Protein AF-A0A967YNB5-F1 (afdb_monomer_lite)

Radius of gyration: 14.57 Å; chains: 1; bounding box: 31×29×35 Å

Structure (mmCIF, N/CA/C/O backbone):
data_AF-A0A967YNB5-F1
#
_entry.id   AF-A0A967YNB5-F1
#
loop_
_atom_site.group_PDB
_atom_site.id
_atom_site.type_symbol
_atom_site.label_atom_id
_atom_site.label_alt_id
_atom_site.label_comp_id
_atom_site.label_asym_id
_atom_site.label_entity_id
_atom_site.label_seq_id
_atom_site.pdbx_PDB_ins_code
_atom_site.Cartn_x
_atom_site.Cartn_y
_atom_site.Cartn_z
_atom_site.occupancy
_atom_site.B_iso_or_equiv
_atom_site.auth_seq_id
_atom_site.auth_comp_id
_atom_site.auth_asym_id
_atom_site.auth_atom_id
_atom_site.pdbx_PDB_model_num
ATOM 1 N N . GLU A 1 1 ? 11.006 -2.647 11.064 1.00 84.94 1 GLU A N 1
ATOM 2 C CA . GLU A 1 1 ? 10.120 -1.664 11.725 1.00 84.94 1 GLU A CA 1
ATOM 3 C C . GLU A 1 1 ? 9.317 -0.832 10.722 1.00 84.94 1 GLU A C 1
ATOM 5 O O . GLU A 1 1 ? 8.107 -0.995 10.686 1.00 84.94 1 GLU A O 1
ATOM 10 N N . GLY A 1 2 ? 9.954 -0.060 9.827 1.00 89.88 2 GLY A N 1
ATOM 11 C CA . GLY A 1 2 ? 9.240 0.788 8.850 1.00 89.88 2 GLY A CA 1
ATOM 12 C C . GLY A 1 2 ? 8.215 0.072 7.952 1.00 89.88 2 GLY A C 1
ATOM 13 O O . GLY A 1 2 ? 7.147 0.620 7.703 1.00 89.88 2 GLY A O 1
ATOM 14 N N . ARG A 1 3 ? 8.483 -1.176 7.532 1.00 92.19 3 ARG A N 1
ATOM 15 C CA . ARG A 1 3 ? 7.528 -1.996 6.753 1.00 92.19 3 ARG A CA 1
ATOM 16 C C . ARG A 1 3 ? 6.223 -2.252 7.511 1.00 92.19 3 ARG A C 1
ATOM 18 O O . ARG A 1 3 ? 5.151 -2.057 6.955 1.00 92.19 3 ARG A O 1
ATOM 25 N N . LYS A 1 4 ? 6.325 -2.632 8.790 1.00 94.94 4 LYS A N 1
ATOM 26 C CA . LYS A 1 4 ? 5.171 -2.905 9.658 1.00 94.94 4 LYS A CA 1
ATOM 27 C C . LYS A 1 4 ? 4.306 -1.655 9.823 1.00 94.94 4 LYS A C 1
ATOM 29 O O . LYS A 1 4 ? 3.099 -1.729 9.654 1.00 94.94 4 LYS A O 1
ATOM 34 N N . ILE A 1 5 ? 4.945 -0.506 10.042 1.00 95.38 5 ILE A N 1
ATOM 35 C CA . ILE A 1 5 ? 4.253 0.787 10.130 1.00 95.38 5 ILE A CA 1
ATOM 36 C C . ILE A 1 5 ? 3.547 1.117 8.808 1.00 95.38 5 ILE A C 1
ATOM 38 O O . ILE A 1 5 ? 2.390 1.517 8.821 1.00 95.38 5 ILE A O 1
ATOM 42 N N . CYS A 1 6 ? 4.200 0.917 7.656 1.00 95.62 6 CYS A N 1
ATOM 43 C CA . CYS A 1 6 ? 3.558 1.140 6.355 1.00 95.62 6 CYS A CA 1
ATOM 44 C C . CYS A 1 6 ? 2.319 0.254 6.167 1.00 95.62 6 CYS A C 1
ATOM 46 O O . CYS A 1 6 ? 1.296 0.740 5.697 1.00 95.62 6 CYS A O 1
ATOM 48 N N . VAL A 1 7 ? 2.397 -1.022 6.553 1.00 96.25 7 VAL A N 1
ATOM 49 C CA . VAL A 1 7 ? 1.268 -1.963 6.491 1.00 96.25 7 VAL A CA 1
ATOM 50 C C . VAL A 1 7 ? 0.104 -1.485 7.361 1.00 96.25 7 VAL A C 1
ATOM 52 O O . VAL A 1 7 ? -1.017 -1.389 6.866 1.00 96.25 7 VAL A O 1
ATOM 55 N N . GLU A 1 8 ? 0.370 -1.124 8.617 1.00 97.00 8 GLU A N 1
ATOM 56 C CA . GLU A 1 8 ? -0.647 -0.619 9.550 1.00 97.00 8 GLU A CA 1
ATOM 57 C C . GLU A 1 8 ? -1.294 0.678 9.043 1.00 97.00 8 GLU A C 1
ATOM 59 O O . GLU A 1 8 ? -2.513 0.830 9.098 1.00 97.00 8 GLU A O 1
ATOM 64 N N . LEU A 1 9 ? -0.500 1.594 8.477 1.00 96.62 9 LEU A N 1
ATOM 65 C CA . LEU A 1 9 ? -1.016 2.828 7.886 1.00 96.62 9 LEU A CA 1
ATOM 66 C C . LEU A 1 9 ? -1.923 2.549 6.687 1.00 96.62 9 LEU A C 1
ATOM 68 O O . LEU A 1 9 ? -2.991 3.141 6.590 1.00 96.62 9 LEU A O 1
ATOM 72 N N . ILE A 1 1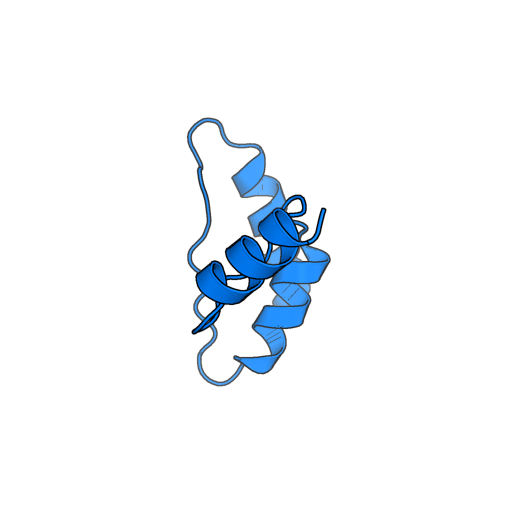0 ? -1.540 1.644 5.783 1.00 96.00 10 ILE A N 1
ATOM 73 C CA . ILE A 1 10 ? -2.382 1.285 4.631 1.00 96.00 10 ILE A CA 1
ATOM 74 C C . ILE A 1 10 ? -3.719 0.696 5.103 1.00 96.00 10 ILE A C 1
ATOM 76 O O . ILE A 1 10 ? -4.764 1.044 4.553 1.00 96.00 10 ILE A O 1
ATOM 80 N N . GLN A 1 11 ? -3.693 -0.152 6.135 1.00 95.69 11 GLN A N 1
ATOM 81 C CA . GLN A 1 11 ? -4.899 -0.738 6.722 1.00 95.69 11 GLN A CA 1
ATOM 82 C C . GLN A 1 11 ? -5.816 0.336 7.323 1.00 95.69 11 GLN A C 1
ATOM 84 O O . GLN A 1 11 ? -7.001 0.351 7.012 1.00 95.69 11 GLN A O 1
ATOM 89 N N . GLN A 1 12 ? -5.269 1.285 8.087 1.00 96.50 12 GLN A N 1
ATOM 90 C CA . GLN A 1 12 ? -6.047 2.393 8.656 1.00 96.50 12 GLN A CA 1
ATOM 91 C C . GLN A 1 12 ? -6.619 3.324 7.580 1.00 96.50 12 GLN A C 1
ATOM 93 O O . GLN A 1 12 ? -7.776 3.722 7.654 1.00 96.50 12 GLN A O 1
ATOM 98 N N . MET A 1 13 ? -5.835 3.659 6.551 1.00 95.19 13 MET A N 1
ATOM 99 C CA . MET A 1 13 ? -6.291 4.542 5.469 1.00 95.19 13 MET A CA 1
ATOM 100 C C . MET A 1 13 ? -7.447 3.929 4.672 1.00 95.19 13 MET A C 1
ATOM 102 O O . MET A 1 13 ? -8.297 4.663 4.179 1.00 95.19 13 MET A O 1
ATOM 106 N N . ARG A 1 14 ? -7.508 2.595 4.569 1.00 92.12 14 ARG A N 1
ATOM 107 C CA . ARG A 1 14 ? -8.607 1.870 3.912 1.00 92.12 14 ARG A CA 1
ATOM 108 C C . ARG A 1 14 ? -9.941 1.998 4.657 1.00 92.12 14 ARG A C 1
ATOM 110 O O . ARG A 1 14 ? -10.986 1.885 4.027 1.00 92.12 14 ARG A O 1
ATOM 117 N N . GLU A 1 15 ? -9.921 2.238 5.966 1.00 94.12 15 GLU A N 1
ATOM 118 C CA . GLU A 1 15 ? -11.136 2.433 6.774 1.00 94.12 15 GLU A CA 1
ATOM 119 C C . GLU A 1 15 ? -11.730 3.845 6.620 1.00 94.12 15 GLU A C 1
ATOM 121 O O . GLU A 1 15 ? -12.866 4.088 7.027 1.00 94.12 15 GLU A O 1
ATOM 126 N N . ILE A 1 16 ? -10.987 4.781 6.018 1.00 95.88 16 ILE A N 1
ATOM 127 C CA . ILE A 1 16 ? -11.428 6.162 5.814 1.00 95.88 16 ILE A CA 1
ATOM 128 C C . ILE A 1 16 ? -12.331 6.241 4.579 1.00 95.88 16 ILE A C 1
ATOM 130 O O . ILE A 1 16 ? -11.910 5.973 3.451 1.00 95.88 16 ILE A O 1
ATOM 134 N N . GLU A 1 17 ? -13.573 6.684 4.781 1.00 95.81 17 GLU A N 1
ATOM 135 C CA . GLU A 1 17 ? -14.525 6.910 3.695 1.00 95.81 17 GLU A CA 1
ATOM 136 C C . GLU A 1 17 ? -13.963 7.894 2.652 1.00 95.81 17 GLU A C 1
ATOM 138 O O . GLU A 1 17 ? -13.466 8.973 2.976 1.00 95.81 17 GLU A O 1
ATOM 143 N N . GLY A 1 18 ? -14.038 7.509 1.375 1.00 95.69 18 GLY A N 1
ATOM 144 C CA . GLY A 1 18 ? -13.543 8.307 0.250 1.00 95.69 18 GLY A CA 1
ATOM 145 C C . GLY A 1 18 ? -12.088 8.035 -0.152 1.00 95.69 18 GLY A C 1
ATOM 146 O O . GLY A 1 18 ? -11.655 8.522 -1.202 1.00 95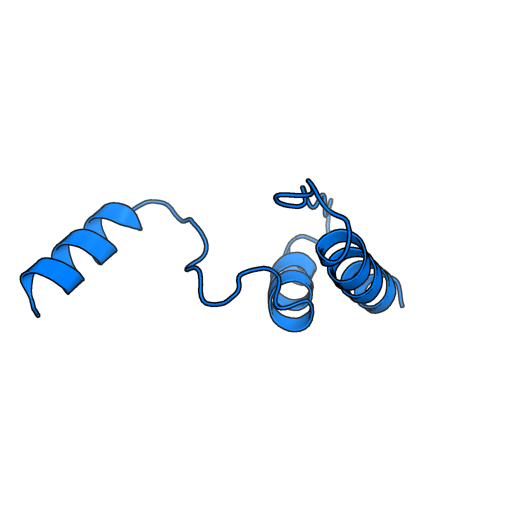.69 18 GLY A O 1
ATOM 147 N N . VAL A 1 19 ? -11.334 7.220 0.595 1.00 93.94 19 VAL A N 1
ATOM 148 C CA . VAL A 1 19 ? -9.996 6.769 0.180 1.00 93.94 19 VAL A CA 1
ATOM 149 C C . VAL A 1 19 ? -10.114 5.588 -0.786 1.00 93.94 19 VAL A C 1
ATOM 151 O O . VAL A 1 19 ? -10.601 4.520 -0.438 1.00 93.94 19 VAL A O 1
ATOM 154 N N . HIS A 1 20 ? -9.634 5.768 -2.019 1.00 90.31 20 HIS A N 1
ATOM 155 C CA . HIS A 1 20 ? -9.730 4.753 -3.083 1.00 90.31 20 HIS A CA 1
ATOM 156 C C . HIS A 1 20 ? -8.420 3.984 -3.321 1.00 90.31 20 HIS A C 1
ATOM 158 O O . HIS A 1 20 ? -8.376 3.034 -4.107 1.00 90.31 20 HIS A O 1
ATOM 164 N N . GLY A 1 21 ? -7.328 4.401 -2.683 1.00 90.75 21 GLY A N 1
ATOM 165 C CA . GLY A 1 21 ? -6.028 3.772 -2.857 1.00 90.75 21 GLY A CA 1
ATOM 166 C C . GLY A 1 21 ? -4.890 4.566 -2.238 1.00 90.75 21 GLY A C 1
ATOM 167 O O . GLY A 1 21 ? -5.081 5.638 -1.669 1.00 90.75 21 GLY A O 1
ATOM 168 N N . VAL A 1 22 ? -3.690 4.014 -2.382 1.00 92.31 22 VAL A N 1
ATOM 169 C CA . VAL A 1 22 ? -2.443 4.574 -1.865 1.00 92.31 22 VAL A CA 1
ATOM 170 C C . VAL A 1 22 ? -1.398 4.600 -2.973 1.00 92.31 22 VAL A C 1
ATOM 172 O O . VAL A 1 22 ? -1.362 3.716 -3.829 1.00 92.31 22 VAL A O 1
ATOM 175 N N . HIS A 1 23 ? -0.532 5.608 -2.951 1.00 91.81 23 HIS A N 1
ATOM 176 C CA . HIS A 1 23 ? 0.656 5.656 -3.794 1.00 91.81 23 HIS A CA 1
ATOM 177 C C . HIS A 1 23 ? 1.880 5.370 -2.924 1.00 91.81 23 HIS A C 1
ATOM 179 O O . HIS A 1 23 ? 2.158 6.113 -1.984 1.00 91.81 23 HIS A O 1
ATOM 185 N N . VAL A 1 24 ? 2.587 4.276 -3.212 1.00 91.19 24 VAL A N 1
ATOM 186 C CA . VAL A 1 24 ? 3.737 3.828 -2.418 1.00 91.19 24 VAL A CA 1
ATOM 187 C C . VAL A 1 24 ? 5.028 4.218 -3.128 1.00 91.19 24 VAL A C 1
ATOM 189 O O . VAL A 1 24 ? 5.270 3.803 -4.257 1.00 91.19 24 VAL A O 1
ATOM 192 N N . MET A 1 25 ? 5.870 4.985 -2.437 1.00 92.44 25 MET A N 1
ATOM 193 C CA . MET A 1 25 ? 7.219 5.337 -2.879 1.00 92.44 25 MET A CA 1
ATOM 194 C C . MET A 1 25 ? 8.241 4.541 -2.068 1.00 92.44 25 MET A C 1
ATOM 196 O O . MET A 1 25 ? 8.218 4.584 -0.840 1.00 92.44 25 MET A O 1
ATOM 200 N N . ALA A 1 26 ? 9.152 3.838 -2.740 1.00 90.81 26 ALA A N 1
ATOM 201 C CA . ALA A 1 26 ? 10.131 2.965 -2.089 1.00 90.81 26 ALA A CA 1
ATOM 202 C C . ALA A 1 26 ? 11.520 3.081 -2.728 1.00 90.81 26 ALA A C 1
ATOM 204 O O . ALA A 1 26 ? 12.063 2.116 -3.257 1.00 90.81 26 ALA A O 1
ATOM 205 N N . TYR A 1 27 ? 12.097 4.283 -2.687 1.00 88.06 27 TYR A N 1
ATOM 206 C CA . TYR A 1 27 ? 13.422 4.538 -3.250 1.00 88.06 27 TYR A CA 1
ATOM 207 C C . TYR A 1 27 ? 14.492 3.648 -2.599 1.00 88.06 27 TYR A C 1
ATOM 209 O O . TYR A 1 27 ? 14.688 3.702 -1.381 1.00 88.06 27 TYR A O 1
ATOM 217 N N . ARG A 1 28 ? 15.199 2.860 -3.420 1.00 88.44 28 ARG A N 1
ATOM 218 C CA . ARG A 1 28 ? 16.225 1.881 -3.006 1.00 88.44 28 ARG A CA 1
ATOM 219 C C . ARG A 1 28 ? 15.706 0.751 -2.110 1.00 88.44 28 ARG A C 1
ATOM 221 O O . ARG A 1 28 ? 16.504 0.063 -1.473 1.00 88.44 28 ARG A O 1
ATOM 228 N N . GLN A 1 29 ? 14.390 0.595 -2.006 1.00 89.88 29 GLN A N 1
ATOM 229 C CA . GLN A 1 29 ? 13.722 -0.467 -1.253 1.00 89.88 29 GLN A CA 1
ATOM 230 C C . GLN A 1 29 ? 12.558 -1.055 -2.056 1.00 89.88 29 GLN A C 1
ATOM 232 O O . GLN A 1 29 ? 11.556 -1.487 -1.493 1.00 89.88 29 GLN A O 1
ATOM 237 N N . GLU A 1 30 ? 12.680 -1.072 -3.376 1.00 90.00 30 GLU A N 1
ATOM 238 C CA . GLU A 1 30 ? 11.639 -1.499 -4.305 1.00 90.00 30 GLU A CA 1
ATOM 239 C C . GLU A 1 30 ? 11.210 -2.952 -4.033 1.00 90.00 30 GLU A C 1
ATOM 241 O O . GLU A 1 30 ? 10.026 -3.274 -4.083 1.00 90.00 30 GLU A O 1
ATOM 246 N N . GLU A 1 31 ? 12.150 -3.809 -3.623 1.00 88.75 31 GLU A N 1
ATOM 247 C CA . GLU A 1 31 ? 11.883 -5.199 -3.226 1.00 88.75 31 GLU A CA 1
ATOM 248 C C . GLU A 1 31 ? 10.941 -5.313 -2.015 1.00 88.75 31 GLU A C 1
ATOM 250 O O . GLU A 1 31 ? 10.177 -6.270 -1.905 1.00 88.75 31 GLU A O 1
ATOM 255 N N . ALA A 1 32 ? 10.944 -4.322 -1.115 1.00 91.31 32 ALA A N 1
ATOM 256 C CA . ALA A 1 32 ? 10.068 -4.308 0.054 1.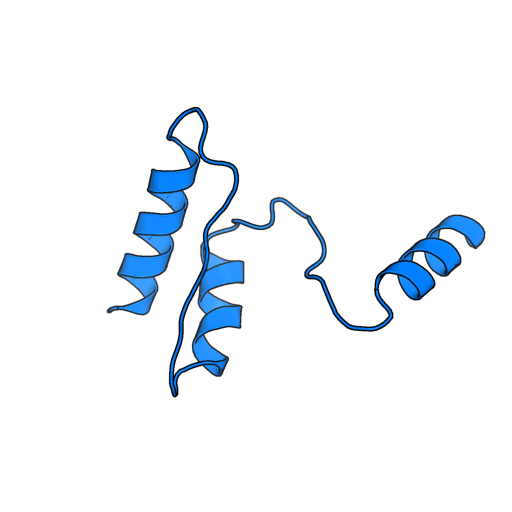00 91.31 32 ALA A CA 1
ATOM 257 C C . ALA A 1 32 ? 8.604 -4.015 -0.304 1.00 91.31 32 ALA A C 1
ATOM 259 O O . ALA A 1 32 ? 7.712 -4.317 0.489 1.00 91.31 32 ALA A O 1
ATOM 260 N N . VAL A 1 33 ? 8.342 -3.419 -1.473 1.00 92.25 33 VAL A N 1
ATOM 261 C CA . VAL A 1 33 ? 6.984 -3.041 -1.890 1.00 92.25 33 VAL A CA 1
ATOM 262 C C . VAL A 1 33 ? 6.107 -4.275 -2.029 1.00 92.25 33 VAL A C 1
ATOM 264 O O . VAL A 1 33 ? 4.981 -4.258 -1.546 1.00 92.25 33 VAL A O 1
ATOM 267 N N . ALA A 1 34 ? 6.622 -5.352 -2.627 1.00 90.88 34 ALA A N 1
ATOM 268 C CA . ALA A 1 34 ? 5.860 -6.584 -2.811 1.00 90.88 34 ALA A CA 1
ATOM 269 C C . ALA A 1 34 ? 5.348 -7.139 -1.470 1.00 90.88 34 ALA A C 1
ATOM 271 O O . ALA A 1 34 ? 4.162 -7.425 -1.338 1.00 90.88 34 ALA A O 1
ATOM 272 N N . GLU A 1 35 ? 6.217 -7.190 -0.457 1.00 92.56 35 GLU A N 1
ATOM 273 C CA . GLU A 1 35 ? 5.865 -7.646 0.892 1.00 92.56 35 GLU A CA 1
ATOM 274 C C . GLU A 1 35 ? 4.843 -6.719 1.568 1.00 92.56 35 GLU A C 1
ATOM 276 O O . GLU A 1 35 ? 3.896 -7.194 2.187 1.00 92.56 35 GLU A O 1
ATOM 281 N N . ILE A 1 36 ? 4.995 -5.396 1.434 1.00 94.69 36 ILE A N 1
ATOM 282 C CA . ILE A 1 36 ? 4.058 -4.424 2.022 1.00 94.69 36 ILE A CA 1
ATOM 283 C C . ILE A 1 36 ? 2.668 -4.548 1.382 1.00 94.69 36 ILE A C 1
ATOM 285 O O . ILE A 1 36 ? 1.658 -4.519 2.086 1.00 94.69 36 ILE A O 1
ATOM 289 N N . ILE A 1 37 ? 2.597 -4.673 0.055 1.00 93.06 37 ILE A N 1
ATOM 290 C CA . ILE A 1 37 ? 1.327 -4.796 -0.672 1.00 93.06 37 ILE A CA 1
ATOM 291 C C . ILE A 1 37 ? 0.616 -6.106 -0.314 1.00 93.06 37 ILE A C 1
ATOM 293 O O . ILE A 1 37 ? -0.590 -6.078 -0.069 1.00 93.06 37 ILE A O 1
ATOM 297 N N . ASP A 1 38 ? 1.354 -7.214 -0.220 1.00 91.81 38 ASP A N 1
ATOM 298 C CA . ASP A 1 38 ? 0.809 -8.514 0.183 1.00 91.81 38 ASP A CA 1
ATOM 299 C C . ASP A 1 38 ? 0.310 -8.487 1.639 1.00 91.81 38 ASP A C 1
ATOM 301 O O . ASP A 1 38 ? -0.867 -8.729 1.907 1.00 91.81 38 ASP A O 1
ATOM 305 N N . ALA A 1 39 ? 1.159 -8.056 2.579 1.00 94.38 39 ALA A N 1
ATOM 306 C CA . ALA A 1 39 ? 0.829 -8.020 4.004 1.00 94.38 39 ALA A CA 1
ATOM 307 C C . ALA A 1 39 ? -0.279 -7.011 4.362 1.00 94.38 39 ALA A C 1
ATOM 309 O O . ALA A 1 39 ? -1.027 -7.221 5.318 1.00 94.38 39 ALA A O 1
ATOM 310 N N . SER A 1 40 ? -0.403 -5.907 3.616 1.00 94.75 40 SER A N 1
ATOM 311 C CA . SER A 1 40 ? -1.483 -4.929 3.819 1.00 94.75 40 SER A CA 1
ATOM 312 C C . SER A 1 40 ? -2.839 -5.400 3.299 1.00 94.75 40 SER A C 1
ATOM 314 O O . SER A 1 40 ? -3.862 -4.852 3.710 1.00 94.75 40 SER A O 1
ATOM 316 N N . GLY A 1 41 ? -2.874 -6.391 2.401 1.00 92.06 41 GLY A N 1
ATOM 317 C CA . GLY A 1 41 ? -4.112 -6.872 1.788 1.00 92.06 41 GLY A CA 1
ATOM 318 C C . GLY A 1 41 ? -4.824 -5.824 0.923 1.00 92.06 41 GLY A 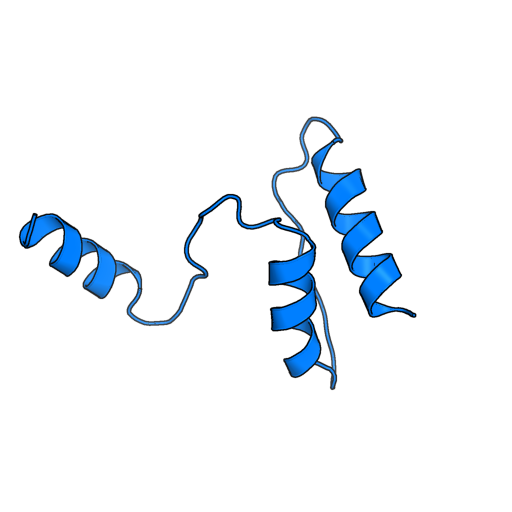C 1
ATOM 319 O O . GLY A 1 41 ? -5.994 -6.004 0.584 1.00 92.06 41 GLY A O 1
ATOM 320 N N . VAL A 1 42 ? -4.141 -4.736 0.542 1.00 91.56 42 VAL A N 1
ATOM 321 C CA . VAL A 1 42 ? -4.734 -3.578 -0.159 1.00 91.56 42 VAL A CA 1
ATOM 322 C C . VAL A 1 42 ? -5.301 -3.925 -1.538 1.00 91.56 42 VAL A C 1
ATOM 324 O O . VAL A 1 42 ? -6.111 -3.188 -2.102 1.00 91.56 42 VAL A O 1
ATOM 327 N N . LEU A 1 43 ? -4.891 -5.054 -2.113 1.00 88.94 43 LEU A N 1
ATOM 328 C CA . LEU A 1 43 ? -5.390 -5.497 -3.406 1.00 88.94 43 LEU A CA 1
ATOM 329 C C . LEU A 1 43 ? -6.790 -6.107 -3.336 1.00 88.94 43 LEU A C 1
ATOM 331 O O . LEU A 1 43 ? -7.484 -6.027 -4.340 1.00 88.94 43 LEU A O 1
ATOM 335 N N . GLU A 1 44 ? -7.241 -6.656 -2.205 1.00 86.69 44 GLU A N 1
ATOM 336 C CA . GLU A 1 44 ? -8.578 -7.275 -2.082 1.00 86.69 44 GLU A CA 1
ATOM 337 C C . GLU A 1 44 ? -8.886 -8.308 -3.189 1.00 86.69 44 GLU A C 1
ATOM 339 O O . GLU A 1 44 ? -9.981 -8.355 -3.743 1.00 86.69 44 GLU A O 1
ATOM 344 N N . GLY A 1 45 ? -7.889 -9.106 -3.582 1.00 84.25 45 GLY A N 1
ATOM 345 C CA . GLY A 1 45 ? -8.016 -10.068 -4.685 1.00 84.25 45 GLY A CA 1
ATOM 346 C C . GLY A 1 45 ? -7.865 -9.466 -6.090 1.00 84.25 45 GLY A C 1
ATOM 347 O O . GLY A 1 45 ? -7.924 -10.198 -7.078 1.00 84.25 45 GLY A O 1
ATOM 348 N N . ARG A 1 46 ? -7.619 -8.155 -6.216 1.00 87.25 46 ARG A N 1
ATOM 349 C CA . ARG A 1 46 ? -7.213 -7.540 -7.488 1.00 87.25 46 ARG A CA 1
ATOM 350 C C . ARG A 1 46 ? -5.837 -8.050 -7.902 1.00 87.25 46 ARG A C 1
ATOM 352 O O . ARG A 1 46 ? -4.907 -8.103 -7.102 1.00 87.25 46 ARG A O 1
ATOM 359 N N . VAL A 1 47 ? -5.690 -8.341 -9.188 1.00 85.06 47 VAL A N 1
ATOM 360 C CA . VAL A 1 47 ? -4.391 -8.677 -9.776 1.00 85.06 47 VAL A CA 1
ATOM 361 C C . VAL A 1 47 ? -3.584 -7.386 -9.969 1.00 85.06 47 VAL A C 1
ATOM 363 O O . VAL A 1 47 ? -4.120 -6.436 -10.560 1.00 85.06 47 VAL A O 1
ATOM 366 N N . PRO A 1 48 ? -2.323 -7.318 -9.494 1.00 86.12 48 PRO A N 1
ATOM 367 C CA . PRO A 1 48 ? -1.435 -6.195 -9.768 1.00 86.12 48 PRO A CA 1
ATOM 368 C C . PRO A 1 48 ? -1.332 -5.935 -11.266 1.00 86.12 48 PRO A C 1
ATOM 370 O O . PRO A 1 48 ? -1.293 -6.865 -12.069 1.00 86.12 48 PRO A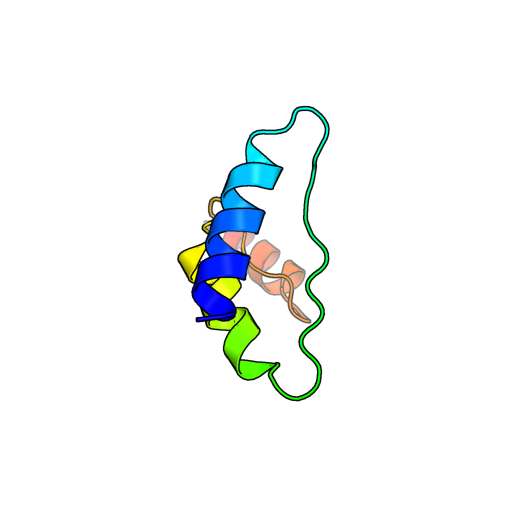 O 1
ATOM 373 N N . TRP A 1 49 ? -1.271 -4.668 -11.660 1.00 86.94 49 TRP A N 1
ATOM 374 C CA . TRP A 1 49 ? -1.021 -4.355 -13.058 1.00 86.94 49 TRP A CA 1
ATOM 375 C C . TRP A 1 49 ? 0.429 -4.673 -13.440 1.00 86.94 49 TRP A C 1
ATOM 377 O O . TRP A 1 49 ? 1.360 -4.313 -12.723 1.00 86.94 49 TRP A O 1
ATOM 387 N N . HIS A 1 50 ? 0.606 -5.298 -14.601 1.00 85.50 50 HIS A N 1
ATOM 388 C CA . HIS A 1 50 ? 1.887 -5.462 -15.279 1.00 85.50 50 HIS A CA 1
ATOM 389 C C . HIS A 1 50 ? 1.680 -5.348 -16.799 1.00 85.50 50 HIS A C 1
ATOM 391 O O . HIS A 1 50 ? 0.563 -5.588 -17.280 1.00 85.50 50 HIS A O 1
ATOM 397 N N . PRO A 1 51 ? 2.723 -5.032 -17.590 1.00 88.81 51 PRO A N 1
ATOM 398 C CA . PRO A 1 51 ? 2.626 -5.084 -19.046 1.00 88.81 51 PRO A CA 1
ATOM 399 C C . PRO A 1 51 ? 2.064 -6.441 -19.505 1.00 88.81 51 PRO A C 1
ATOM 401 O O . PRO A 1 51 ? 2.509 -7.474 -19.019 1.00 88.81 51 PRO A O 1
ATOM 404 N N . HIS A 1 52 ? 1.086 -6.428 -20.418 1.00 86.69 52 HIS A N 1
ATOM 405 C CA . HIS A 1 52 ? 0.325 -7.593 -20.924 1.00 86.69 52 HIS A CA 1
ATOM 406 C C . HIS A 1 52 ? -0.784 -8.176 -20.033 1.00 86.69 52 HIS A C 1
ATOM 408 O O . HIS A 1 52 ? -1.521 -9.026 -20.526 1.00 86.69 52 HIS A O 1
ATOM 414 N N . ARG A 1 53 ? -1.017 -7.655 -18.818 1.00 84.44 53 ARG A N 1
ATOM 415 C CA . ARG A 1 53 ? -2.082 -8.147 -17.916 1.00 84.44 53 ARG A CA 1
ATOM 416 C C . ARG A 1 53 ? -3.437 -8.307 -18.605 1.00 84.44 53 ARG A C 1
ATOM 418 O O . ARG A 1 53 ? -4.132 -9.299 -18.391 1.00 84.44 53 ARG A O 1
ATOM 425 N N . ASP A 1 54 ? -3.825 -7.313 -19.397 1.00 81.31 54 ASP A N 1
ATOM 426 C CA . ASP A 1 54 ? -5.155 -7.283 -20.004 1.00 81.31 54 ASP A CA 1
ATOM 427 C C . ASP A 1 54 ? -5.300 -8.367 -21.081 1.00 81.31 54 ASP A C 1
ATOM 429 O O . ASP A 1 54 ? -6.333 -9.026 -21.133 1.00 81.31 54 ASP A O 1
ATOM 433 N N . LYS A 1 55 ? -4.233 -8.655 -21.844 1.00 80.75 55 LYS A N 1
ATOM 434 C CA . LYS A 1 55 ? -4.221 -9.758 -22.820 1.00 80.75 55 LYS A CA 1
ATOM 435 C C . LYS A 1 55 ? -4.348 -11.117 -22.133 1.00 80.75 55 LYS A C 1
ATOM 437 O O . LYS A 1 55 ? -5.103 -11.963 -22.603 1.00 80.75 55 LYS A O 1
ATOM 442 N N . ASP A 1 56 ? -3.649 -11.306 -21.015 1.00 77.94 56 ASP A N 1
ATOM 443 C CA . ASP A 1 56 ? -3.700 -12.551 -20.238 1.00 77.94 56 ASP A CA 1
ATOM 444 C C . ASP A 1 56 ? -5.098 -12.758 -19.635 1.00 77.94 56 ASP A C 1
ATOM 446 O O . ASP A 1 56 ? -5.652 -13.858 -19.663 1.00 77.94 56 ASP A O 1
ATOM 450 N N . THR A 1 57 ? -5.706 -11.669 -19.154 1.00 73.88 57 THR A N 1
ATOM 451 C CA . THR A 1 57 ? -7.065 -11.671 -18.598 1.00 73.88 57 THR A CA 1
ATOM 452 C C . THR A 1 57 ? -8.110 -11.984 -19.674 1.00 73.88 57 THR A C 1
ATOM 454 O O . THR A 1 57 ? -9.037 -12.757 -19.431 1.00 73.88 57 THR A O 1
ATOM 457 N N . GLU A 1 58 ? -7.975 -11.408 -20.871 1.00 74.81 58 GLU A N 1
ATOM 458 C CA . GLU A 1 58 ? -8.850 -11.685 -22.018 1.00 74.81 58 GLU A CA 1
ATOM 459 C C . GLU A 1 58 ? -8.726 -13.137 -22.492 1.00 74.81 58 GLU A C 1
ATOM 461 O O . GLU A 1 58 ? -9.743 -13.797 -22.707 1.00 74.81 58 GLU A O 1
ATOM 466 N N . GLN A 1 59 ? -7.502 -13.668 -22.585 1.00 71.88 59 GLN A N 1
ATOM 467 C CA . GLN A 1 59 ? -7.262 -15.070 -22.936 1.00 71.88 59 GLN A CA 1
ATOM 468 C C . GLN A 1 59 ? -7.850 -16.036 -21.898 1.00 71.88 59 GLN A C 1
ATOM 470 O O . GLN A 1 59 ? -8.479 -17.021 -22.276 1.00 71.88 59 GLN A O 1
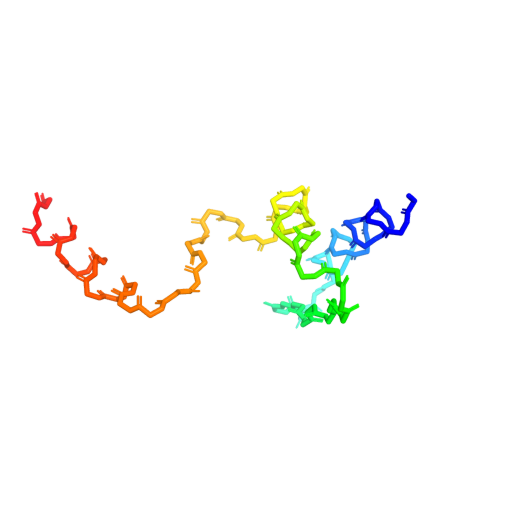ATOM 475 N N . GLN A 1 60 ? -7.713 -15.745 -20.600 1.00 67.38 60 GLN A N 1
ATOM 476 C CA . GLN A 1 60 ? -8.299 -16.568 -19.533 1.00 67.38 60 GLN A CA 1
ATOM 477 C C . GLN A 1 60 ? -9.833 -16.556 -19.544 1.00 67.38 60 GLN A C 1
ATOM 479 O O . GLN A 1 60 ? -10.453 -17.595 -19.319 1.00 67.38 60 GLN A O 1
ATOM 484 N N . ARG A 1 61 ? -10.458 -15.408 -19.843 1.00 68.75 61 ARG A N 1
ATOM 485 C CA . ARG A 1 61 ? -11.921 -15.297 -19.980 1.00 68.75 61 ARG A CA 1
ATOM 486 C C . ARG A 1 61 ? -12.454 -16.000 -21.224 1.00 68.75 61 ARG A C 1
ATOM 488 O O . ARG A 1 61 ? -13.550 -16.529 -21.173 1.00 68.75 61 ARG A O 1
ATOM 495 N N . ALA A 1 62 ? -11.701 -15.996 -22.323 1.00 67.81 62 ALA A N 1
ATOM 496 C CA . ALA A 1 62 ? -12.075 -16.694 -23.552 1.00 67.81 62 ALA A CA 1
ATOM 497 C C . ALA A 1 62 ? -11.918 -18.225 -23.453 1.00 67.81 62 ALA A C 1
ATOM 499 O O . ALA A 1 62 ? -12.505 -18.949 -24.253 1.00 67.81 62 ALA A O 1
ATOM 500 N N . ALA A 1 63 ? -11.115 -18.712 -22.501 1.00 64.50 63 ALA A N 1
ATOM 501 C CA . ALA A 1 63 ? -10.871 -20.133 -22.251 1.00 64.50 63 ALA A CA 1
ATOM 502 C C . ALA A 1 63 ? -11.780 -20.752 -21.165 1.00 64.50 63 ALA A C 1
ATOM 504 O O . ALA A 1 63 ? -11.644 -21.945 -20.887 1.00 64.50 63 ALA A O 1
ATOM 505 N N . SER A 1 64 ? -12.666 -19.957 -20.550 1.00 53.75 64 SER A N 1
ATOM 506 C CA . SER A 1 64 ? -13.654 -20.375 -19.537 1.00 53.75 64 SER A CA 1
ATOM 507 C C . SER A 1 64 ? -15.068 -20.327 -20.107 1.00 53.75 64 SER A C 1
ATOM 509 O O . SER A 1 64 ? -15.881 -21.189 -19.712 1.00 53.75 64 SER A O 1
#

pLDDT: mean 87.99, std 8.92, range [53.75, 97.0]

Foldseek 3Di:
DVLVVLLVVQLVLVVDPPRPDDDDDDVVHVVSVVVSCVSSCRCVPPDDDDPCPVVVVVVVVVVD

Secondary structure (DSSP, 8-state):
-HHHHHHHHHHHHHTSTT--------TT-HHHHHHHHHHHTTTTTPPPP-TTHHHHHHHHHHT-

Sequence (64 aa):
EGRKICVELIQQMREIEGVHGVHVMAYRQEEAVAEIIDASGVLEGRVPWHPHRDKDTEQQRAAS